Protein AF-A0A395JKR0-F1 (afdb_monomer_lite)

pLDDT: mean 71.69, std 20.06, range [35.97, 96.5]

Structure (mmCIF, N/CA/C/O backbone):
data_AF-A0A395JKR0-F1
#
_entry.id   AF-A0A395JKR0-F1
#
loop_
_atom_site.group_PDB
_atom_site.id
_atom_site.type_symbol
_atom_site.label_atom_id
_atom_site.label_alt_id
_atom_site.label_comp_id
_atom_site.label_asym_id
_atom_site.label_entity_id
_atom_site.label_seq_id
_atom_site.pdbx_PDB_ins_code
_atom_site.Cartn_x
_atom_site.Cartn_y
_atom_site.Cartn_z
_atom_site.occupancy
_atom_site.B_iso_or_equiv
_atom_site.auth_seq_id
_atom_site.auth_comp_id
_atom_site.auth_asym_id
_atom_site.auth_atom_id
_atom_site.pdbx_PDB_model_num
ATOM 1 N N . MET A 1 1 ? 51.154 -43.570 55.831 1.00 35.97 1 MET A N 1
ATOM 2 C CA . MET A 1 1 ? 51.155 -42.207 56.408 1.00 35.97 1 MET A CA 1
ATOM 3 C C . MET A 1 1 ? 52.344 -41.439 55.846 1.00 35.97 1 MET A C 1
ATOM 5 O O . MET A 1 1 ? 53.434 -41.955 56.001 1.00 35.97 1 MET A O 1
ATOM 9 N N . MET A 1 2 ? 52.085 -40.284 55.199 1.00 36.25 2 MET A N 1
ATOM 10 C CA . MET A 1 2 ? 52.967 -39.121 54.902 1.00 36.25 2 MET A CA 1
ATOM 11 C C . MET A 1 2 ? 54.418 -39.393 54.439 1.00 36.25 2 MET A C 1
ATOM 13 O O . MET A 1 2 ? 55.160 -40.096 55.096 1.00 36.25 2 MET A O 1
ATOM 17 N N . LYS A 1 3 ? 55.002 -38.785 53.404 1.00 36.44 3 LYS A N 1
ATOM 18 C CA . LYS A 1 3 ? 54.893 -37.457 52.770 1.00 36.44 3 LYS A CA 1
ATOM 19 C C . LYS A 1 3 ? 55.957 -37.482 51.647 1.00 36.44 3 LYS A C 1
ATOM 21 O O . LYS A 1 3 ? 57.011 -38.072 51.872 1.00 36.44 3 LYS A O 1
ATOM 26 N N . LYS A 1 4 ? 55.772 -36.741 50.551 1.00 41.59 4 LYS A N 1
ATOM 27 C CA . LYS A 1 4 ? 56.662 -35.637 50.113 1.00 41.59 4 LYS A CA 1
ATOM 28 C C . LYS A 1 4 ? 56.426 -35.275 48.645 1.00 41.59 4 LYS A C 1
ATOM 30 O O . LYS A 1 4 ? 56.260 -36.118 47.776 1.00 41.59 4 LYS A O 1
ATOM 35 N N . THR A 1 5 ? 56.406 -33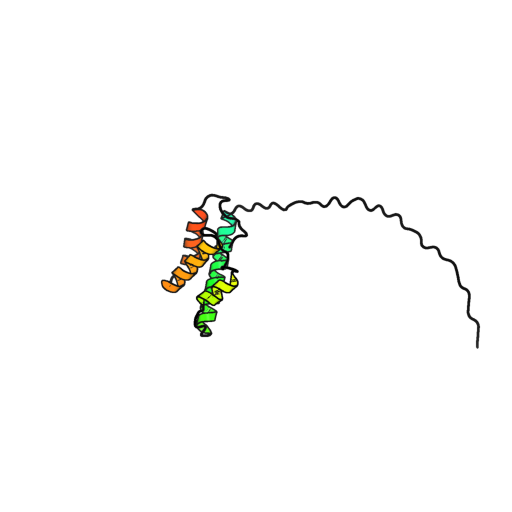.968 48.453 1.00 45.81 5 THR A N 1
ATOM 36 C CA . THR A 1 5 ? 56.115 -33.195 47.253 1.00 45.81 5 THR A CA 1
ATOM 37 C C . THR A 1 5 ? 57.400 -32.888 46.466 1.00 45.81 5 THR A C 1
ATOM 39 O O . THR A 1 5 ? 58.477 -32.872 47.057 1.00 45.81 5 THR A O 1
ATOM 42 N N . TYR A 1 6 ? 57.202 -32.492 45.199 1.00 41.25 6 TYR A N 1
ATOM 43 C CA . TYR A 1 6 ? 58.048 -31.677 44.302 1.00 41.25 6 TYR A CA 1
ATOM 44 C C . TYR A 1 6 ? 59.008 -32.386 43.346 1.00 41.25 6 TYR A C 1
ATOM 46 O O . TYR A 1 6 ? 59.963 -33.009 43.780 1.00 41.25 6 TYR A O 1
ATOM 54 N N . LEU A 1 7 ? 58.801 -32.139 42.043 1.00 43.00 7 LEU A N 1
ATOM 55 C CA . LEU A 1 7 ? 59.740 -31.516 41.082 1.00 43.00 7 LEU A CA 1
ATOM 56 C C . LEU A 1 7 ? 59.048 -31.529 39.698 1.00 43.00 7 LEU A C 1
ATOM 58 O O . LEU A 1 7 ? 58.736 -32.589 39.179 1.00 43.00 7 LEU A O 1
ATOM 62 N N . LYS A 1 8 ? 58.462 -30.418 39.230 1.00 41.62 8 LYS A N 1
ATOM 63 C CA . LYS A 1 8 ? 59.054 -29.349 38.393 1.00 41.62 8 LYS A CA 1
ATOM 64 C C . LYS A 1 8 ? 59.804 -29.843 37.142 1.00 41.62 8 LYS A C 1
ATOM 66 O O . LYS A 1 8 ? 60.825 -30.504 37.261 1.00 41.62 8 LYS A O 1
ATOM 71 N N . ASN A 1 9 ? 59.350 -29.304 36.004 1.00 38.94 9 ASN A N 1
ATOM 72 C CA . ASN A 1 9 ? 60.023 -29.140 34.710 1.00 38.94 9 ASN A CA 1
ATOM 73 C C . ASN A 1 9 ? 60.088 -30.364 33.785 1.00 38.94 9 ASN A C 1
ATOM 75 O O . ASN A 1 9 ? 60.957 -31.209 33.936 1.00 38.94 9 ASN A O 1
ATOM 79 N N . LEU A 1 10 ? 59.300 -30.338 32.706 1.00 41.09 10 LEU A N 1
ATOM 80 C CA . LEU A 1 10 ? 59.887 -30.136 31.379 1.00 41.09 10 LEU A CA 1
ATOM 81 C C . LEU A 1 10 ? 58.809 -29.700 30.381 1.00 41.09 10 LEU A C 1
ATOM 83 O O . LEU A 1 10 ? 57.810 -30.380 30.168 1.00 41.09 10 LEU A O 1
ATOM 87 N N . ALA A 1 11 ? 59.026 -28.523 29.807 1.00 43.19 11 ALA A N 1
ATOM 88 C CA . ALA A 1 11 ? 58.257 -27.975 28.711 1.00 43.19 11 ALA A CA 1
ATOM 89 C C . ALA A 1 11 ? 58.565 -28.741 27.420 1.00 43.19 11 ALA A C 1
ATOM 91 O O . ALA A 1 11 ? 59.728 -28.851 27.051 1.00 43.19 11 ALA A O 1
ATOM 92 N N . PHE A 1 12 ? 57.529 -29.186 26.715 1.00 40.03 12 PHE A N 1
ATOM 93 C CA . PHE A 1 12 ? 57.560 -29.420 25.272 1.00 40.03 12 PHE A CA 1
ATOM 94 C C . PHE A 1 12 ? 56.173 -29.078 24.725 1.00 40.03 12 PHE A C 1
ATOM 96 O O . PHE A 1 12 ? 55.285 -29.921 24.643 1.00 40.03 12 PHE A O 1
ATOM 103 N N . VAL A 1 13 ? 55.969 -27.798 24.408 1.00 43.84 13 VAL A N 1
ATOM 104 C CA . VAL A 1 13 ? 54.867 -27.373 23.542 1.00 43.84 13 VAL A CA 1
ATOM 105 C C . VAL A 1 13 ? 55.321 -27.677 22.120 1.00 43.84 13 VAL A C 1
ATOM 107 O O . VAL A 1 13 ? 56.210 -27.015 21.587 1.00 43.84 13 VAL A O 1
ATOM 110 N N . THR A 1 14 ? 54.761 -28.725 21.530 1.00 50.47 14 THR A N 1
ATOM 111 C CA . THR A 1 14 ? 54.902 -29.020 20.108 1.00 50.47 14 THR A CA 1
ATOM 112 C C . THR A 1 14 ? 54.175 -27.938 19.313 1.00 50.47 14 THR A C 1
ATOM 114 O O . THR A 1 14 ? 52.950 -27.836 19.324 1.00 50.47 14 THR A O 1
ATOM 117 N N . LEU A 1 15 ? 54.958 -27.092 18.645 1.00 41.47 15 LEU A N 1
ATOM 118 C CA . LEU A 1 15 ? 54.492 -26.079 17.708 1.00 41.47 15 LEU A CA 1
ATOM 119 C C . LEU A 1 15 ? 53.914 -26.798 16.475 1.00 41.47 15 LEU A C 1
ATOM 121 O O . LEU A 1 15 ? 54.654 -27.230 15.592 1.00 41.47 15 LEU A O 1
ATOM 125 N N . ALA A 1 16 ? 52.594 -26.988 16.441 1.00 45.41 16 ALA A N 1
ATOM 126 C CA . ALA A 1 16 ? 51.902 -27.506 15.268 1.00 45.41 16 ALA A CA 1
ATOM 127 C C . ALA A 1 16 ? 51.891 -26.425 14.180 1.00 45.41 16 ALA A C 1
ATOM 129 O O . ALA A 1 16 ? 51.129 -25.461 14.224 1.00 45.41 16 ALA A O 1
ATOM 130 N N . MET A 1 17 ? 52.781 -26.597 13.209 1.00 49.47 17 MET A N 1
ATOM 131 C CA . MET A 1 17 ? 52.846 -25.839 11.970 1.00 49.47 17 MET A CA 1
ATOM 132 C C . MET A 1 17 ? 51.679 -26.292 11.079 1.00 49.47 17 MET A C 1
ATOM 134 O O . MET A 1 17 ? 51.813 -27.215 10.281 1.00 49.47 17 MET A O 1
ATOM 138 N N . ALA A 1 18 ? 50.503 -25.694 11.271 1.00 45.72 18 ALA A N 1
ATOM 139 C CA . ALA A 1 18 ? 49.374 -25.846 10.362 1.00 45.72 18 ALA A CA 1
ATOM 140 C C . ALA A 1 18 ? 49.353 -24.639 9.424 1.00 45.72 18 ALA A C 1
ATOM 142 O O . ALA A 1 18 ? 49.149 -23.503 9.850 1.00 45.72 18 ALA A O 1
ATOM 143 N N . CYS A 1 19 ? 49.620 -24.905 8.148 1.00 40.03 19 CYS A N 1
ATOM 144 C CA . CYS A 1 19 ? 49.516 -23.965 7.046 1.00 40.03 19 CYS A CA 1
ATOM 145 C C . CYS A 1 19 ? 48.169 -23.229 7.080 1.00 40.03 19 CYS A C 1
ATOM 147 O O . CYS A 1 19 ? 47.150 -23.766 6.649 1.00 40.03 19 CYS A O 1
ATOM 149 N N . LEU A 1 20 ? 48.168 -21.981 7.545 1.00 43.72 20 LEU A N 1
ATOM 150 C CA . LEU A 1 20 ? 47.125 -21.025 7.203 1.00 43.72 20 LEU A CA 1
ATOM 151 C C . LEU A 1 20 ? 47.378 -20.614 5.754 1.00 43.72 20 LEU A C 1
ATOM 153 O O . LEU A 1 20 ? 48.109 -19.666 5.471 1.00 43.72 20 LEU A O 1
ATOM 157 N N . ALA A 1 21 ? 46.814 -21.389 4.827 1.00 49.75 21 ALA A N 1
ATOM 158 C CA . ALA A 1 21 ? 46.558 -20.894 3.486 1.00 49.75 21 ALA A CA 1
ATOM 159 C C . ALA A 1 21 ? 45.805 -19.560 3.620 1.00 49.75 21 ALA A C 1
ATOM 161 O O . ALA A 1 21 ? 44.937 -19.454 4.497 1.00 49.75 21 ALA A O 1
ATOM 162 N N . PRO A 1 22 ? 46.115 -18.537 2.806 1.00 45.97 22 PRO A N 1
ATOM 163 C CA . PRO A 1 22 ? 45.296 -17.343 2.801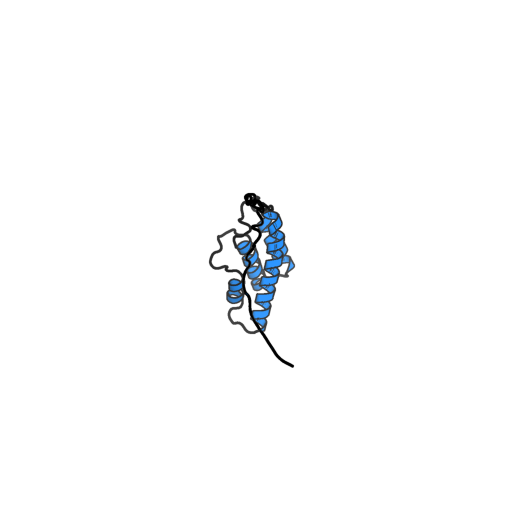 1.00 45.97 22 PRO A CA 1
ATOM 164 C C . PRO A 1 22 ? 43.870 -17.794 2.487 1.00 45.97 22 PRO A C 1
ATOM 166 O O . PRO A 1 22 ? 43.623 -18.401 1.441 1.00 45.97 22 PRO A O 1
ATOM 169 N N . LEU A 1 23 ? 42.943 -17.531 3.417 1.00 43.84 23 LEU A N 1
ATOM 170 C CA . LEU A 1 23 ? 41.543 -17.392 3.062 1.00 43.84 23 LEU A CA 1
ATOM 171 C C . LEU A 1 23 ? 41.540 -16.314 1.982 1.00 43.84 23 LEU A C 1
ATOM 173 O O . LEU A 1 23 ? 41.560 -15.121 2.276 1.00 43.84 23 LEU A O 1
ATOM 177 N N . ASN A 1 24 ? 41.560 -16.745 0.724 1.00 44.19 24 ASN A N 1
ATOM 178 C CA . ASN A 1 24 ? 40.957 -15.980 -0.336 1.00 44.19 24 ASN A CA 1
ATOM 179 C C . ASN A 1 24 ? 39.529 -15.794 0.146 1.00 44.19 24 ASN A C 1
ATOM 181 O O . ASN A 1 24 ? 38.721 -16.723 0.096 1.00 44.19 24 ASN A O 1
ATOM 185 N N . ALA A 1 25 ? 39.280 -14.626 0.735 1.00 42.78 25 ALA A N 1
ATOM 186 C CA . ALA A 1 25 ? 37.955 -14.100 0.903 1.00 42.78 25 ALA A CA 1
ATOM 187 C C . ALA A 1 25 ? 37.329 -14.235 -0.477 1.00 42.78 25 ALA A C 1
ATOM 189 O O . ALA A 1 25 ? 37.677 -13.517 -1.414 1.00 42.78 25 ALA A O 1
ATOM 190 N N . VAL A 1 26 ? 36.474 -15.241 -0.615 1.00 44.25 26 VAL A N 1
ATOM 191 C CA . VAL A 1 26 ? 35.482 -15.282 -1.665 1.00 44.25 26 VAL A CA 1
ATOM 192 C C . VAL A 1 26 ? 34.595 -14.090 -1.340 1.00 44.25 26 VAL A C 1
ATOM 194 O O . VAL A 1 26 ? 33.566 -14.216 -0.688 1.00 44.25 26 VAL A O 1
ATOM 197 N N . SER A 1 27 ? 35.029 -12.902 -1.765 1.00 42.00 27 SER A N 1
ATOM 198 C CA . SER A 1 27 ? 34.159 -11.775 -2.051 1.00 42.00 27 SER A CA 1
ATOM 199 C C . SER A 1 27 ? 33.379 -12.148 -3.310 1.00 42.00 27 SER A C 1
ATOM 201 O O . SER A 1 27 ? 33.488 -11.527 -4.364 1.00 42.00 27 SER A O 1
ATOM 203 N N . GLY A 1 28 ? 32.632 -13.246 -3.216 1.00 39.16 28 GLY A N 1
ATOM 204 C CA . GLY A 1 28 ? 31.441 -13.405 -4.005 1.00 39.16 28 GLY A CA 1
ATOM 205 C C . GLY A 1 28 ? 30.493 -12.393 -3.407 1.00 39.16 28 GLY A C 1
ATOM 206 O O . GLY A 1 28 ? 29.785 -12.700 -2.453 1.00 39.16 28 GLY A O 1
ATOM 207 N N . GLU A 1 29 ? 30.531 -11.165 -3.923 1.00 43.53 29 GLU A N 1
ATOM 208 C CA . GLU A 1 29 ? 29.310 -10.383 -3.987 1.00 43.53 29 GLU A CA 1
ATOM 209 C C . GLU A 1 29 ? 28.261 -11.355 -4.518 1.00 43.53 29 GLU A C 1
ATOM 211 O O . GLU A 1 29 ? 28.333 -11.797 -5.669 1.00 43.53 29 GLU A O 1
ATOM 216 N N . LEU A 1 30 ? 27.344 -11.772 -3.651 1.00 40.16 30 LEU A N 1
ATOM 217 C CA . LEU A 1 30 ? 26.133 -12.437 -4.073 1.00 40.16 30 LEU A CA 1
ATOM 218 C C . LEU A 1 30 ? 25.341 -11.362 -4.823 1.00 40.16 30 LEU A C 1
ATOM 220 O O . LEU A 1 30 ? 24.410 -10.768 -4.294 1.00 40.16 30 LEU A O 1
ATOM 224 N N . LYS A 1 31 ? 25.750 -11.064 -6.061 1.00 48.22 31 LYS A N 1
ATOM 225 C CA . LYS A 1 31 ? 24.926 -10.392 -7.059 1.00 48.22 31 LYS A CA 1
ATOM 226 C C . LYS A 1 31 ? 23.852 -11.385 -7.478 1.00 48.22 31 LYS A C 1
ATOM 228 O O . LYS A 1 31 ? 23.775 -11.802 -8.629 1.00 48.22 31 LYS A O 1
ATOM 233 N N . THR A 1 32 ? 22.992 -11.761 -6.542 1.00 45.72 32 THR A N 1
ATOM 234 C CA . THR A 1 32 ? 21.600 -12.003 -6.877 1.00 45.72 32 THR A CA 1
ATOM 235 C C . THR A 1 32 ? 21.042 -10.641 -7.262 1.00 45.72 32 THR A C 1
ATOM 237 O O . THR A 1 32 ? 20.425 -9.957 -6.459 1.00 45.72 32 THR A O 1
ATOM 240 N N . MET A 1 33 ? 21.317 -10.214 -8.499 1.00 48.91 33 MET A N 1
ATOM 241 C CA . MET A 1 33 ? 20.381 -9.354 -9.210 1.00 48.91 33 MET A CA 1
ATOM 242 C C . MET A 1 33 ? 19.150 -10.222 -9.461 1.00 48.91 33 MET A C 1
ATOM 244 O O . MET A 1 33 ? 19.005 -10.849 -10.509 1.00 48.91 33 MET A O 1
ATOM 248 N N . THR A 1 34 ? 18.329 -10.355 -8.424 1.00 52.44 34 THR A N 1
ATOM 249 C CA . THR A 1 34 ? 16.930 -10.726 -8.541 1.00 52.44 34 THR A CA 1
ATOM 250 C C . THR A 1 34 ? 16.273 -9.601 -9.328 1.00 52.44 34 THR A C 1
ATOM 252 O O . THR A 1 34 ? 16.382 -8.430 -8.977 1.00 52.44 34 THR A O 1
ATOM 255 N N . ASN A 1 35 ? 15.700 -9.957 -10.472 1.00 65.44 35 ASN A N 1
ATOM 256 C CA . ASN A 1 35 ? 14.885 -9.088 -11.310 1.00 65.44 35 ASN A CA 1
ATOM 257 C C . ASN A 1 35 ? 13.990 -8.197 -10.423 1.00 65.44 35 ASN A C 1
ATOM 259 O O . ASN A 1 35 ? 13.252 -8.719 -9.598 1.00 65.44 35 ASN A O 1
ATOM 263 N N . SER A 1 36 ? 14.018 -6.872 -10.573 1.00 65.94 36 SER A N 1
ATOM 264 C CA . SER A 1 36 ? 13.215 -5.970 -9.727 1.00 65.94 36 SER A CA 1
ATOM 265 C C . SER A 1 36 ? 11.713 -6.296 -9.762 1.00 65.94 36 SER A C 1
ATOM 267 O O . SER A 1 36 ? 10.997 -6.046 -8.798 1.00 65.94 36 SER A O 1
ATOM 269 N N . HIS A 1 37 ? 11.217 -6.915 -10.840 1.00 78.62 37 HIS A N 1
ATOM 270 C CA . HIS A 1 37 ? 9.840 -7.401 -10.932 1.00 78.62 37 HIS A CA 1
ATOM 271 C C . HIS A 1 37 ? 9.556 -8.647 -10.084 1.00 78.62 37 HIS A C 1
ATOM 273 O O . HIS A 1 37 ? 8.395 -8.864 -9.731 1.00 78.62 37 HIS A O 1
ATOM 279 N N . SER A 1 38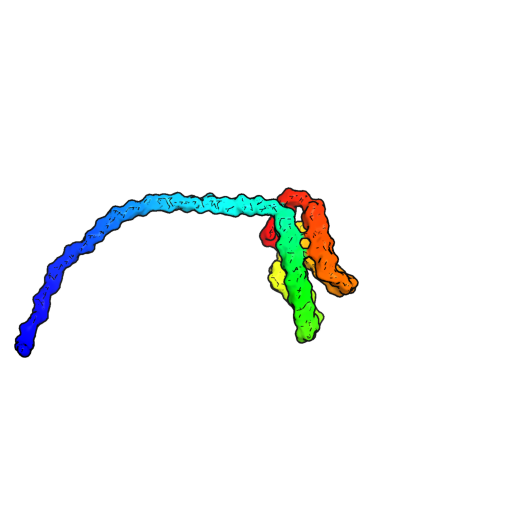 ? 10.564 -9.453 -9.718 1.00 77.12 38 SER A N 1
ATOM 280 C CA . SER A 1 38 ? 10.367 -10.556 -8.762 1.00 77.12 38 SER A CA 1
ATOM 281 C C . SER A 1 38 ? 10.007 -10.043 -7.371 1.00 77.12 38 SER A C 1
ATOM 283 O O . SER A 1 38 ? 9.270 -10.711 -6.650 1.00 77.12 38 SER A O 1
ATOM 285 N N . GLU A 1 39 ? 10.433 -8.824 -7.037 1.00 79.69 39 GLU A N 1
ATOM 286 C CA . GLU A 1 39 ? 10.121 -8.176 -5.763 1.00 79.69 39 GLU A CA 1
ATOM 287 C C . GLU A 1 39 ? 8.709 -7.573 -5.734 1.00 79.69 39 GLU A C 1
ATOM 289 O O . GLU A 1 39 ? 8.144 -7.402 -4.657 1.00 79.69 39 GLU A O 1
ATOM 294 N N . CYS A 1 40 ? 8.066 -7.323 -6.886 1.00 85.44 40 CYS A N 1
ATOM 295 C CA . CYS A 1 40 ? 6.705 -6.774 -6.907 1.00 85.44 40 CYS A CA 1
ATOM 296 C C . CYS A 1 40 ? 5.721 -7.640 -6.101 1.00 85.44 40 CYS A C 1
ATOM 298 O O . CYS A 1 40 ? 4.798 -7.103 -5.501 1.00 85.44 40 CYS A O 1
ATOM 300 N N . GLY A 1 41 ? 5.890 -8.968 -6.081 1.00 86.56 41 GLY A N 1
ATOM 301 C CA . GLY A 1 41 ? 5.056 -9.858 -5.265 1.00 86.56 41 GLY A CA 1
ATOM 302 C C . GLY A 1 41 ? 5.306 -9.695 -3.764 1.00 86.56 41 GLY A C 1
ATOM 303 O O . GLY A 1 41 ? 4.351 -9.529 -3.011 1.00 86.56 41 GLY A O 1
ATOM 304 N N . TYR A 1 42 ? 6.582 -9.667 -3.366 1.00 85.44 42 TYR A N 1
ATOM 305 C CA . TYR A 1 42 ? 7.015 -9.453 -1.982 1.00 85.44 42 TYR A CA 1
ATOM 306 C C . TYR A 1 42 ? 6.472 -8.134 -1.415 1.00 85.44 42 TYR A C 1
ATOM 308 O O . TYR A 1 42 ? 5.911 -8.096 -0.322 1.00 85.44 42 TYR A O 1
ATOM 316 N N . TRP A 1 43 ? 6.547 -7.063 -2.203 1.00 84.88 43 TRP A N 1
ATOM 317 C CA . TRP A 1 43 ? 6.007 -5.760 -1.829 1.00 84.88 43 TRP A CA 1
ATOM 318 C C . TRP A 1 43 ? 4.481 -5.743 -1.695 1.00 84.88 43 TRP A C 1
ATOM 320 O O . TRP A 1 43 ? 3.944 -5.045 -0.836 1.00 84.88 43 TRP A O 1
ATOM 330 N N . GLY A 1 44 ? 3.781 -6.556 -2.490 1.00 89.19 44 GLY A N 1
ATOM 331 C CA . GLY A 1 44 ? 2.343 -6.763 -2.342 1.00 89.19 44 GLY A CA 1
ATOM 332 C C . GLY A 1 44 ? 1.975 -7.442 -1.029 1.00 89.19 44 GLY A C 1
ATOM 333 O O . GLY A 1 44 ? 1.037 -7.003 -0.368 1.00 89.19 44 GLY A O 1
ATOM 334 N N . ASP A 1 45 ? 2.734 -8.455 -0.616 1.00 89.00 45 ASP A N 1
ATOM 335 C CA . ASP A 1 45 ? 2.531 -9.115 0.677 1.00 89.00 45 ASP A CA 1
ATOM 336 C C . ASP A 1 45 ? 2.831 -8.154 1.835 1.00 89.00 45 ASP A C 1
ATOM 338 O O . ASP A 1 45 ? 2.063 -8.065 2.796 1.00 89.00 45 ASP A O 1
ATOM 342 N N . PHE A 1 46 ? 3.899 -7.361 1.713 1.00 86.75 46 PHE A N 1
ATOM 343 C CA . PHE A 1 46 ? 4.238 -6.344 2.704 1.00 86.75 46 PHE A CA 1
ATOM 344 C C . PHE A 1 46 ? 3.140 -5.281 2.845 1.00 86.75 46 PHE A C 1
ATOM 346 O O . PHE A 1 46 ? 2.823 -4.859 3.955 1.00 86.75 46 PHE A O 1
ATOM 353 N N . ALA A 1 47 ? 2.483 -4.904 1.746 1.00 88.88 47 ALA A N 1
ATOM 354 C CA . ALA A 1 47 ? 1.347 -3.986 1.768 1.00 88.88 47 ALA A CA 1
ATOM 355 C C . ALA A 1 47 ? 0.144 -4.510 2.555 1.00 88.88 47 ALA A C 1
ATOM 357 O O . ALA A 1 47 ? -0.562 -3.736 3.198 1.00 88.88 47 ALA A O 1
ATOM 358 N N . LEU A 1 48 ? -0.080 -5.823 2.545 1.00 91.38 48 LEU A N 1
ATOM 359 C CA . LEU A 1 48 ? -1.134 -6.430 3.351 1.00 91.38 48 LEU A CA 1
ATOM 360 C C . LEU A 1 48 ? -0.791 -6.399 4.843 1.00 91.38 48 LEU A C 1
ATOM 362 O O . LEU A 1 48 ? -1.674 -6.134 5.651 1.00 91.38 48 LEU A O 1
ATOM 366 N N . ILE A 1 49 ? 0.485 -6.578 5.197 1.00 90.56 49 ILE A N 1
ATOM 367 C CA . ILE A 1 49 ? 0.962 -6.413 6.579 1.00 90.56 49 ILE A CA 1
ATOM 368 C C . ILE A 1 49 ? 0.781 -4.960 7.041 1.00 90.56 49 ILE A C 1
ATOM 370 O O . ILE A 1 49 ? 0.371 -4.723 8.174 1.00 90.56 49 ILE A O 1
ATOM 374 N N . MET A 1 50 ? 1.041 -3.981 6.167 1.00 89.44 50 MET A N 1
ATOM 375 C CA . MET A 1 50 ? 0.786 -2.566 6.468 1.00 89.44 50 MET A CA 1
ATOM 376 C C . MET A 1 50 ? -0.694 -2.299 6.743 1.00 89.44 50 MET A C 1
ATOM 378 O O . MET A 1 50 ? -1.023 -1.583 7.685 1.00 89.44 50 MET A O 1
ATOM 382 N N . LEU A 1 51 ? -1.586 -2.881 5.938 1.00 91.62 51 LEU A N 1
ATOM 383 C CA . LEU A 1 51 ? -3.019 -2.769 6.179 1.00 91.62 51 LEU A CA 1
ATOM 384 C C . LEU A 1 51 ? -3.409 -3.399 7.526 1.00 91.62 51 LEU A C 1
ATOM 386 O O . LEU A 1 51 ? -4.174 -2.789 8.264 1.00 91.62 51 LEU A O 1
ATOM 390 N N . ASP A 1 52 ? -2.854 -4.565 7.870 1.00 92.62 52 ASP A N 1
ATOM 391 C CA . ASP A 1 52 ? -3.127 -5.228 9.154 1.00 92.62 52 ASP A CA 1
ATOM 392 C C . ASP A 1 52 ? -2.676 -4.382 10.353 1.00 92.62 52 ASP A C 1
ATOM 394 O O . ASP A 1 52 ? -3.409 -4.252 11.333 1.00 92.62 52 ASP A O 1
ATOM 398 N N . ASP A 1 53 ? -1.486 -3.776 10.286 1.00 91.81 53 ASP A N 1
ATOM 399 C CA . ASP A 1 53 ? -0.998 -2.869 11.333 1.00 91.81 53 ASP A CA 1
ATOM 400 C C . ASP A 1 53 ? -1.880 -1.616 11.443 1.00 91.81 53 ASP A C 1
ATOM 402 O O . ASP A 1 53 ? -2.234 -1.214 12.554 1.00 91.81 53 ASP A O 1
ATOM 406 N N . TYR A 1 54 ? -2.303 -1.042 10.313 1.00 92.75 54 TYR A N 1
ATOM 407 C CA . TYR A 1 54 ? -3.242 0.080 10.301 1.00 92.75 54 TYR A CA 1
ATOM 408 C C . TYR A 1 54 ? -4.569 -0.284 10.980 1.00 92.75 54 TYR A C 1
ATOM 410 O O . TYR A 1 54 ? -5.037 0.445 11.858 1.00 92.75 54 TYR A O 1
ATOM 418 N N . GLU A 1 55 ? -5.174 -1.409 10.589 1.00 93.19 55 GLU A N 1
ATOM 419 C CA . GLU A 1 55 ? -6.448 -1.885 11.136 1.00 93.19 55 GLU A CA 1
ATOM 420 C C . GLU A 1 55 ? -6.321 -2.143 12.643 1.00 93.19 55 GLU A C 1
ATOM 422 O O . GLU A 1 55 ? -7.136 -1.647 13.421 1.00 93.19 55 GLU A O 1
ATOM 427 N N . ALA A 1 56 ? -5.242 -2.800 13.077 1.00 94.94 56 ALA A N 1
ATOM 428 C CA . ALA A 1 56 ? -4.973 -3.041 14.490 1.00 94.94 56 ALA A CA 1
ATOM 429 C C . ALA A 1 56 ? -4.822 -1.734 15.289 1.00 94.94 56 ALA A C 1
ATOM 431 O O . ALA A 1 56 ? -5.375 -1.603 16.383 1.00 94.94 56 ALA A O 1
ATOM 432 N N . ARG A 1 57 ? -4.103 -0.734 14.762 1.00 94.00 57 ARG A N 1
ATOM 433 C CA . ARG A 1 57 ? -3.971 0.588 15.404 1.00 94.00 57 ARG A CA 1
ATOM 434 C C . ARG A 1 57 ? -5.309 1.301 15.521 1.00 94.00 57 ARG A C 1
ATOM 436 O O . ARG A 1 57 ? -5.622 1.835 16.586 1.00 94.00 57 ARG A O 1
ATOM 443 N N . ALA A 1 58 ? -6.103 1.279 14.454 1.00 93.44 58 ALA A N 1
ATOM 444 C CA . ALA A 1 58 ? -7.434 1.868 14.448 1.00 93.44 58 ALA A CA 1
ATOM 445 C C . ALA A 1 58 ? -8.350 1.195 15.488 1.00 93.44 58 ALA A C 1
ATOM 447 O O . ALA A 1 58 ? -9.044 1.886 16.235 1.00 93.44 58 ALA A O 1
ATOM 448 N N . GLU A 1 59 ? -8.303 -0.136 15.604 1.00 95.81 59 GLU A N 1
ATOM 449 C CA . GLU A 1 59 ? -9.045 -0.898 16.619 1.00 95.81 59 GLU A CA 1
ATOM 450 C C . GLU A 1 59 ? -8.601 -0.578 18.054 1.00 95.81 59 GLU A C 1
ATOM 452 O O . GLU A 1 59 ? -9.429 -0.532 18.966 1.00 95.81 59 GLU A O 1
ATOM 457 N N . MET A 1 60 ? -7.311 -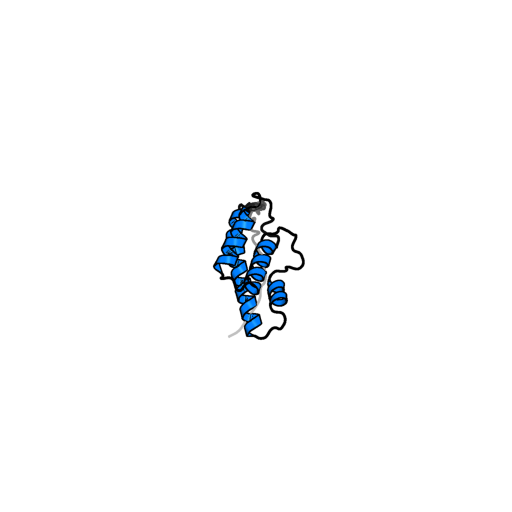0.303 18.264 1.00 96.50 60 MET A N 1
ATOM 458 C CA . MET A 1 60 ? -6.764 0.124 19.558 1.00 96.50 60 MET A CA 1
ATOM 459 C C . MET A 1 60 ? -7.072 1.590 19.906 1.00 96.50 60 MET A C 1
ATOM 461 O O . MET A 1 60 ? -6.766 2.027 21.018 1.00 96.50 60 MET A O 1
ATOM 465 N N . GLY A 1 61 ? -7.680 2.351 18.993 1.00 95.38 61 GLY A N 1
ATOM 466 C CA . GLY A 1 61 ? -8.007 3.760 19.197 1.00 95.38 61 GLY A CA 1
ATOM 467 C C . GLY A 1 61 ? -6.830 4.715 18.988 1.00 95.38 61 GLY A C 1
ATOM 468 O O . GLY A 1 61 ? -6.840 5.810 19.551 1.00 95.38 61 GLY A O 1
ATOM 469 N N . ASP A 1 62 ? -5.826 4.321 18.197 1.00 93.56 62 ASP A N 1
ATOM 470 C CA . ASP A 1 62 ? -4.816 5.255 17.694 1.00 93.56 62 ASP A CA 1
ATOM 471 C C . ASP A 1 62 ? -5.523 6.375 16.911 1.00 93.56 62 ASP A C 1
ATOM 473 O O . ASP A 1 62 ? -6.373 6.112 16.056 1.00 93.56 62 ASP A O 1
ATOM 477 N N . THR A 1 63 ? -5.214 7.634 17.223 1.00 92.88 63 THR A N 1
ATOM 478 C CA . THR A 1 63 ? -5.826 8.785 16.545 1.00 92.88 63 THR A CA 1
ATOM 479 C C . THR A 1 63 ? -5.155 9.102 15.213 1.00 92.88 63 THR A C 1
ATOM 481 O O . THR A 1 63 ? -5.714 9.871 14.434 1.00 92.88 63 THR A O 1
ATOM 484 N N . ASP A 1 64 ? -3.973 8.533 14.955 1.00 91.12 64 ASP A N 1
ATOM 485 C CA . ASP A 1 64 ? -3.270 8.635 13.676 1.00 91.12 64 ASP A CA 1
ATOM 486 C C . ASP A 1 64 ? -2.620 7.290 13.277 1.00 91.12 64 ASP A C 1
ATOM 488 O O . ASP A 1 64 ? -1.390 7.151 13.227 1.00 91.12 64 ASP A O 1
ATOM 492 N N . PRO A 1 65 ? -3.448 6.272 12.972 1.00 91.12 65 PRO A N 1
ATOM 493 C CA . PRO A 1 65 ? -2.968 4.941 12.621 1.00 91.12 65 PRO A CA 1
ATOM 494 C C . PRO A 1 65 ? -2.105 4.954 11.353 1.00 91.12 65 PRO A C 1
ATOM 496 O O . PRO A 1 65 ? -1.154 4.186 11.261 1.00 91.12 65 PRO A O 1
ATOM 499 N N . ALA A 1 66 ? -2.371 5.864 10.407 1.00 87.00 66 ALA A N 1
ATOM 500 C CA . ALA A 1 66 ? -1.597 5.987 9.174 1.00 87.00 66 ALA A CA 1
ATOM 501 C C . ALA A 1 66 ? -0.145 6.409 9.448 1.00 87.00 66 ALA A C 1
ATOM 503 O O . ALA A 1 66 ? 0.780 5.792 8.921 1.00 87.00 66 ALA A O 1
ATOM 504 N N . THR A 1 67 ? 0.081 7.406 10.311 1.00 86.25 67 THR A N 1
ATOM 505 C CA . THR A 1 67 ? 1.440 7.795 10.722 1.00 86.25 67 THR A CA 1
ATOM 506 C C . THR A 1 67 ? 2.136 6.679 11.505 1.00 86.25 67 THR A C 1
ATOM 508 O O . THR A 1 67 ? 3.333 6.449 11.318 1.00 86.25 67 THR A O 1
ATOM 511 N N . GLY A 1 68 ? 1.398 5.942 12.340 1.00 84.38 68 GLY A N 1
ATOM 512 C CA . GLY A 1 68 ? 1.919 4.770 13.046 1.00 84.38 68 GLY A CA 1
ATOM 513 C C . GLY A 1 68 ? 2.410 3.675 12.094 1.00 84.38 68 GLY A C 1
ATOM 514 O O . GLY A 1 68 ? 3.548 3.215 12.215 1.00 84.38 68 GLY A O 1
ATOM 515 N N . THR A 1 69 ? 1.589 3.319 11.106 1.00 85.12 69 THR A N 1
ATOM 516 C CA . THR A 1 69 ? 1.919 2.336 10.066 1.00 85.12 69 THR A CA 1
ATOM 517 C C . THR A 1 69 ? 3.053 2.812 9.172 1.00 85.12 69 THR A C 1
ATOM 519 O O . THR A 1 69 ? 3.962 2.043 8.873 1.00 85.12 69 THR A O 1
ATOM 522 N N . LYS A 1 70 ? 3.088 4.103 8.826 1.00 75.44 70 LYS A N 1
ATOM 523 C CA . LYS A 1 70 ? 4.216 4.721 8.117 1.00 75.44 70 LYS A CA 1
ATOM 524 C C . LYS A 1 70 ? 5.548 4.492 8.855 1.00 75.44 70 LYS A C 1
ATOM 526 O O . LYS A 1 70 ? 6.583 4.265 8.224 1.00 75.44 70 LYS A O 1
ATOM 531 N N . GLY A 1 71 ? 5.525 4.509 10.189 1.00 65.56 71 GLY A N 1
ATOM 532 C CA . GLY A 1 71 ? 6.686 4.266 11.046 1.00 65.56 71 GLY A CA 1
ATOM 533 C C . GLY A 1 71 ? 7.285 2.857 10.946 1.00 65.56 71 GLY A C 1
ATOM 534 O O . GLY A 1 71 ? 8.493 2.718 11.127 1.00 65.56 71 GLY A O 1
ATOM 535 N N . MET A 1 72 ? 6.500 1.827 10.592 1.00 67.88 72 MET A N 1
ATOM 536 C CA . MET A 1 72 ? 7.030 0.469 10.350 1.00 67.88 72 MET A CA 1
ATOM 537 C C . MET A 1 72 ? 8.040 0.418 9.202 1.00 67.88 72 MET A C 1
ATOM 539 O O . MET A 1 72 ? 8.856 -0.498 9.129 1.00 67.88 72 MET A O 1
ATOM 543 N N . LEU A 1 73 ? 7.957 1.376 8.288 1.00 59.56 73 LEU A N 1
ATOM 544 C CA . LEU A 1 73 ? 8.545 1.260 6.962 1.00 59.56 73 LEU A CA 1
ATOM 545 C C . LEU A 1 73 ? 9.857 2.029 6.828 1.00 59.56 73 LEU A C 1
ATOM 547 O O . LEU A 1 73 ? 10.458 2.014 5.763 1.00 59.56 73 LEU A O 1
ATOM 551 N N . GLY A 1 74 ? 10.263 2.793 7.851 1.00 57.88 74 GLY A N 1
ATOM 552 C CA . GLY A 1 74 ? 11.301 3.810 7.657 1.00 57.88 74 GLY A CA 1
ATOM 553 C C . GLY A 1 74 ? 10.947 4.779 6.516 1.00 57.88 74 GLY A C 1
ATOM 554 O O . GLY A 1 74 ? 11.840 5.334 5.885 1.00 57.88 74 GLY A O 1
ATOM 555 N N . TYR A 1 75 ? 9.644 4.971 6.252 1.00 56.94 75 TYR A N 1
ATOM 556 C CA . TYR A 1 75 ? 9.083 5.641 5.070 1.00 56.94 75 TYR A CA 1
ATOM 557 C C . TYR A 1 75 ? 9.580 7.078 4.856 1.00 56.94 75 TYR A C 1
ATOM 559 O O . TYR A 1 75 ? 9.421 7.655 3.781 1.00 56.94 75 TYR A O 1
ATOM 567 N N . ASP A 1 76 ? 10.144 7.694 5.891 1.00 49.59 76 ASP A N 1
ATOM 568 C CA . ASP A 1 76 ? 10.526 9.106 5.897 1.00 49.59 76 ASP A CA 1
ATOM 569 C C . ASP A 1 76 ? 11.704 9.453 4.964 1.00 49.59 76 ASP A C 1
ATOM 571 O O . ASP A 1 76 ? 12.098 10.614 4.898 1.00 49.59 76 ASP A O 1
ATOM 575 N N . GLY A 1 77 ? 12.241 8.481 4.214 1.00 49.72 77 GLY A N 1
ATOM 576 C CA . GLY A 1 77 ? 13.317 8.676 3.234 1.00 49.72 77 GLY A CA 1
ATOM 577 C C . GLY A 1 77 ? 13.033 8.170 1.817 1.00 49.72 77 GLY A C 1
ATOM 578 O O . GLY A 1 77 ? 13.972 8.057 1.037 1.00 49.72 77 GLY A O 1
ATOM 579 N N . THR A 1 78 ? 11.784 7.839 1.490 1.00 55.56 78 THR A N 1
ATOM 580 C CA . THR A 1 78 ? 11.448 7.097 0.261 1.00 55.56 78 THR A CA 1
ATOM 581 C C . THR A 1 78 ? 11.316 8.004 -0.959 1.00 55.56 78 THR A C 1
ATOM 583 O O . THR A 1 78 ? 10.602 9.012 -0.931 1.00 55.56 78 THR A O 1
ATOM 586 N N . GLU A 1 79 ? 12.041 7.677 -2.031 1.00 63.72 79 GLU A N 1
ATOM 587 C CA . GLU A 1 79 ? 12.000 8.439 -3.282 1.00 63.72 79 GLU A CA 1
ATOM 588 C C . GLU A 1 79 ? 10.685 8.186 -4.035 1.00 63.72 79 GLU A C 1
ATOM 590 O O . GLU A 1 79 ? 10.094 7.106 -3.988 1.00 63.72 79 GLU A O 1
ATOM 595 N N . GLU A 1 80 ? 10.199 9.198 -4.755 1.00 62.00 80 GLU A N 1
ATOM 596 C CA . GLU A 1 80 ? 9.029 9.039 -5.614 1.00 62.00 80 GLU A CA 1
ATOM 597 C C . GLU A 1 80 ? 9.310 7.977 -6.688 1.00 62.00 80 GLU A C 1
ATOM 599 O O . GLU A 1 80 ? 10.258 8.094 -7.464 1.00 62.00 80 GLU A O 1
ATOM 604 N N . GLY A 1 81 ? 8.481 6.932 -6.727 1.00 62.34 81 GLY A N 1
ATOM 605 C CA . GLY A 1 81 ? 8.668 5.807 -7.639 1.00 62.34 81 GLY A CA 1
ATOM 606 C C . GLY A 1 81 ? 9.498 4.652 -7.077 1.00 62.34 81 GLY A C 1
ATOM 607 O O . GLY A 1 81 ? 9.914 3.811 -7.858 1.00 62.34 81 GLY A O 1
ATOM 608 N N . SER A 1 82 ? 9.727 4.550 -5.768 1.00 78.56 82 SER A N 1
ATOM 609 C CA . SER A 1 82 ? 10.164 3.294 -5.143 1.00 78.56 82 SER A CA 1
ATOM 610 C C . SER A 1 82 ? 9.023 2.261 -5.074 1.00 78.56 82 SER A C 1
ATOM 612 O O . SER A 1 82 ? 7.833 2.600 -5.108 1.00 78.56 82 SER A O 1
ATOM 614 N N . MET A 1 83 ? 9.364 0.973 -4.943 1.00 79.06 83 MET A N 1
ATOM 615 C CA . MET A 1 83 ? 8.348 -0.079 -4.788 1.00 79.06 83 MET A CA 1
ATOM 616 C C . MET A 1 83 ? 7.572 0.065 -3.474 1.00 79.06 83 MET A C 1
ATOM 618 O O . MET A 1 83 ? 6.349 -0.094 -3.468 1.00 79.06 83 MET A O 1
ATOM 622 N N . GLY A 1 84 ? 8.257 0.426 -2.386 1.00 80.06 84 GLY A N 1
ATOM 623 C CA . GLY A 1 84 ? 7.628 0.676 -1.092 1.00 80.06 84 GLY A CA 1
ATOM 624 C C . GLY A 1 84 ? 6.589 1.795 -1.152 1.00 80.06 84 GLY A C 1
ATOM 625 O O . GLY A 1 84 ? 5.461 1.616 -0.681 1.00 80.06 84 GLY A O 1
ATOM 626 N N . ARG A 1 85 ? 6.911 2.902 -1.833 1.00 82.06 85 ARG A N 1
ATOM 627 C CA . ARG A 1 85 ? 5.978 4.010 -2.059 1.00 82.06 85 ARG A CA 1
ATOM 628 C C . ARG A 1 85 ? 4.751 3.599 -2.868 1.00 82.06 85 ARG A C 1
ATOM 630 O O . ARG A 1 85 ? 3.631 3.880 -2.441 1.00 82.06 85 ARG A O 1
ATOM 637 N N . ILE A 1 86 ? 4.949 2.908 -3.996 1.00 85.00 86 ILE A N 1
ATOM 638 C CA . ILE A 1 86 ? 3.853 2.448 -4.870 1.00 85.00 86 ILE A CA 1
ATOM 639 C C . ILE A 1 86 ? 2.796 1.697 -4.058 1.00 85.00 86 ILE A C 1
ATOM 641 O O . ILE A 1 86 ? 1.597 1.961 -4.192 1.00 85.00 86 ILE A O 1
ATOM 645 N N . TYR A 1 87 ? 3.240 0.765 -3.215 1.00 88.50 87 TYR A N 1
ATOM 646 C CA . TYR A 1 87 ? 2.354 -0.082 -2.428 1.00 88.50 87 TYR A CA 1
ATOM 647 C C . TYR A 1 87 ? 1.756 0.623 -1.215 1.00 88.50 87 TYR A C 1
ATOM 649 O O . TYR A 1 87 ? 0.578 0.413 -0.926 1.00 88.50 87 TYR A O 1
ATOM 657 N N . TYR A 1 88 ? 2.506 1.495 -0.542 1.00 86.19 88 TYR A N 1
ATOM 658 C CA . TYR A 1 88 ? 1.959 2.304 0.544 1.00 86.19 88 TYR A CA 1
ATOM 659 C C . TYR A 1 88 ? 0.832 3.229 0.059 1.00 86.19 88 TYR A C 1
ATOM 661 O O . TYR A 1 88 ? -0.229 3.293 0.680 1.00 86.19 88 TYR A O 1
ATOM 669 N N . ASP A 1 89 ? 0.993 3.858 -1.109 1.00 87.12 89 ASP A N 1
ATOM 670 C CA . ASP A 1 89 ? -0.064 4.674 -1.716 1.00 87.12 89 ASP A CA 1
ATOM 671 C C . ASP A 1 89 ? -1.328 3.836 -2.015 1.00 87.12 89 ASP A C 1
ATOM 673 O O . ASP A 1 89 ? -2.456 4.332 -1.903 1.00 87.12 89 ASP A O 1
ATOM 677 N N . GLN A 1 90 ? -1.173 2.542 -2.340 1.00 89.75 90 GLN A N 1
ATOM 678 C CA . GLN A 1 90 ? -2.318 1.638 -2.506 1.00 89.75 90 GLN A CA 1
ATOM 679 C C . GLN A 1 90 ? -3.003 1.305 -1.180 1.00 89.75 90 GLN A C 1
ATOM 681 O O . GLN A 1 90 ? -4.229 1.200 -1.157 1.00 89.75 90 GLN A O 1
ATOM 686 N N . VAL A 1 91 ? -2.245 1.157 -0.091 1.00 89.56 91 VAL A N 1
ATOM 687 C CA . VAL A 1 91 ? -2.798 0.955 1.257 1.00 89.56 91 VAL A CA 1
ATOM 688 C C . VAL A 1 91 ? -3.643 2.162 1.658 1.00 89.56 91 VAL A C 1
ATOM 690 O O . VAL A 1 91 ? -4.810 1.991 2.006 1.00 89.56 91 VAL A O 1
ATOM 693 N N . LEU A 1 92 ? -3.117 3.383 1.507 1.00 88.56 92 LEU A N 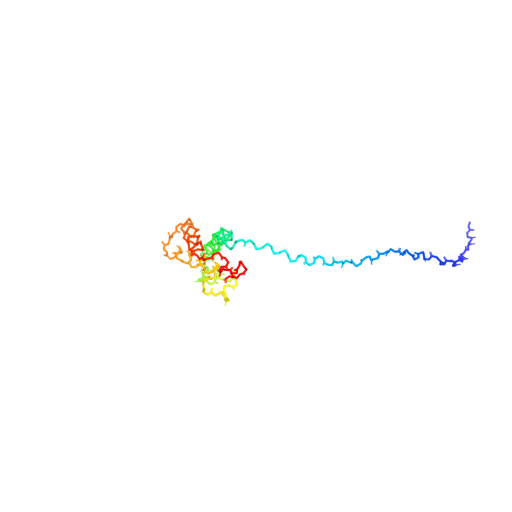1
ATOM 694 C CA . LEU A 1 92 ? -3.872 4.611 1.787 1.00 88.56 92 LEU A CA 1
ATOM 695 C C . LEU A 1 92 ? -5.144 4.709 0.939 1.00 88.56 92 LEU A C 1
ATOM 697 O O . LEU A 1 92 ? -6.233 4.930 1.467 1.00 88.56 92 LEU A O 1
ATOM 701 N N . SER A 1 93 ? -5.029 4.449 -0.364 1.00 88.50 93 SER A N 1
ATOM 702 C CA . SER A 1 93 ? -6.180 4.448 -1.272 1.00 88.50 93 SER A CA 1
ATOM 703 C C . SER A 1 93 ? -7.238 3.413 -0.874 1.00 88.50 93 SER A C 1
ATOM 705 O O . SER A 1 93 ? -8.438 3.640 -1.048 1.00 88.50 93 SER A O 1
ATOM 707 N N . ALA A 1 94 ? -6.817 2.254 -0.364 1.00 87.56 94 ALA A N 1
ATOM 708 C CA . ALA A 1 94 ? -7.730 1.212 0.084 1.00 87.56 94 ALA A CA 1
ATOM 709 C C . ALA A 1 94 ? -8.435 1.574 1.391 1.00 87.56 94 ALA A C 1
ATOM 711 O O . ALA A 1 94 ? -9.634 1.321 1.502 1.00 87.56 94 ALA A O 1
ATOM 712 N N . ILE A 1 95 ? -7.735 2.218 2.325 1.00 87.31 95 ILE A N 1
ATOM 713 C CA . ILE A 1 95 ? -8.307 2.753 3.565 1.00 87.31 95 ILE A CA 1
ATOM 714 C C . ILE A 1 95 ? -9.375 3.806 3.242 1.00 87.31 95 ILE A C 1
ATOM 716 O O . ILE A 1 95 ? -10.521 3.690 3.679 1.00 87.31 95 ILE A O 1
ATOM 720 N N . GLU A 1 96 ? -9.027 4.801 2.422 1.00 87.50 96 GLU A N 1
ATOM 721 C CA . GLU A 1 96 ? -9.932 5.893 2.046 1.00 87.50 96 GLU A CA 1
ATOM 722 C C . GLU A 1 96 ? -11.144 5.388 1.251 1.00 87.50 96 GLU A C 1
ATOM 724 O O . GLU A 1 96 ? -12.284 5.787 1.498 1.00 87.50 96 GLU A O 1
ATOM 729 N N . GLY A 1 97 ? -10.905 4.480 0.301 1.00 87.81 97 GLY A N 1
ATOM 730 C CA . GLY A 1 97 ? -11.927 3.941 -0.592 1.00 87.81 97 GLY A CA 1
ATOM 731 C C . GLY A 1 97 ? -12.683 2.723 -0.058 1.00 87.81 97 GLY A C 1
ATOM 732 O O . GLY A 1 97 ? -13.575 2.234 -0.753 1.00 87.81 97 GLY A O 1
ATOM 733 N N . LYS A 1 98 ? -12.331 2.207 1.130 1.00 82.50 98 LYS A N 1
ATOM 734 C CA . LYS A 1 98 ? -12.809 0.918 1.675 1.00 82.50 98 LYS A CA 1
ATOM 735 C C . LYS A 1 98 ? -12.687 -0.226 0.664 1.00 82.50 98 LYS A C 1
ATOM 737 O O . LYS A 1 98 ? -13.629 -0.988 0.431 1.00 82.50 98 LYS A O 1
ATOM 742 N N . LEU A 1 99 ? -11.534 -0.303 0.009 1.00 85.81 99 LEU A N 1
ATOM 743 C CA . LEU A 1 99 ? -11.262 -1.309 -1.011 1.00 85.81 99 LEU A CA 1
ATOM 744 C C . LEU A 1 99 ? -10.793 -2.615 -0.364 1.00 85.81 99 LEU A C 1
ATOM 746 O O . LEU A 1 99 ? -10.128 -2.612 0.666 1.00 85.81 99 LEU A O 1
ATOM 750 N N . GLY A 1 100 ? -11.121 -3.743 -0.994 1.00 84.88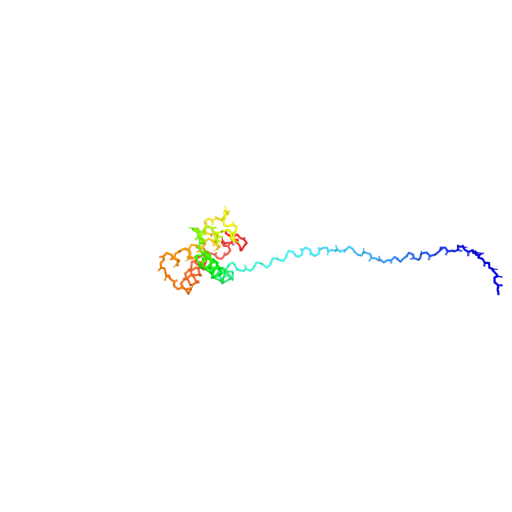 100 GLY A N 1
ATOM 751 C CA . GLY A 1 100 ? -10.658 -5.051 -0.534 1.00 84.88 100 GLY A CA 1
ATOM 752 C C . GLY A 1 100 ? -9.145 -5.237 -0.696 1.00 84.88 100 GLY A C 1
ATOM 753 O O . GLY A 1 100 ? -8.520 -4.617 -1.557 1.00 84.88 100 GLY A O 1
ATOM 754 N N . ARG A 1 101 ? -8.580 -6.163 0.085 1.00 90.19 101 ARG A N 1
ATOM 755 C CA . ARG A 1 101 ? -7.147 -6.528 0.098 1.00 90.19 101 ARG A CA 1
ATOM 756 C C . ARG A 1 101 ? -6.595 -6.849 -1.295 1.00 90.19 101 ARG A C 1
ATOM 758 O O . ARG A 1 101 ? -5.518 -6.384 -1.663 1.00 90.19 101 ARG A O 1
ATOM 765 N N . ASP A 1 102 ? -7.384 -7.540 -2.117 1.00 91.44 102 ASP A N 1
ATOM 766 C CA . ASP A 1 102 ? -7.024 -7.870 -3.501 1.00 91.44 102 ASP A CA 1
ATOM 767 C C . ASP A 1 102 ? -6.780 -6.627 -4.368 1.00 91.44 102 ASP A C 1
ATOM 769 O O . ASP A 1 102 ? -5.998 -6.674 -5.317 1.00 91.44 102 ASP A O 1
ATOM 773 N N . ALA A 1 103 ? -7.437 -5.503 -4.068 1.00 89.50 103 ALA A N 1
ATOM 774 C CA . ALA A 1 103 ? -7.242 -4.266 -4.812 1.00 89.50 103 ALA A CA 1
ATOM 775 C C . ALA A 1 103 ? -5.857 -3.664 -4.548 1.00 89.50 103 ALA A C 1
ATOM 777 O O . ALA A 1 103 ? -5.240 -3.184 -5.496 1.00 89.50 103 ALA A O 1
ATOM 778 N N . ILE A 1 104 ? -5.358 -3.728 -3.308 1.00 88.88 104 ILE A N 1
ATOM 779 C CA . ILE A 1 104 ? -4.010 -3.263 -2.941 1.00 88.88 104 ILE A CA 1
ATOM 780 C C . ILE A 1 104 ? -2.974 -4.060 -3.726 1.00 88.88 104 ILE A C 1
ATOM 782 O O . ILE A 1 104 ? -2.162 -3.487 -4.455 1.00 88.88 104 ILE A O 1
ATOM 786 N N . TYR A 1 105 ? -3.064 -5.389 -3.634 1.00 89.88 105 TYR A N 1
ATOM 787 C CA . TYR A 1 105 ? -2.108 -6.292 -4.259 1.00 89.88 105 TYR A CA 1
ATOM 788 C C . TYR A 1 105 ? -2.105 -6.144 -5.784 1.00 89.88 105 TYR A C 1
ATOM 790 O O . TYR A 1 105 ? -1.062 -5.919 -6.394 1.00 89.88 105 TYR A O 1
ATOM 798 N N . ASN A 1 106 ? -3.278 -6.221 -6.421 1.00 91.44 106 ASN A N 1
ATOM 799 C CA . ASN A 1 106 ? -3.360 -6.215 -7.880 1.00 91.44 106 ASN A CA 1
ATOM 800 C C . ASN A 1 106 ? -3.003 -4.855 -8.487 1.00 91.44 106 ASN A C 1
ATOM 802 O O . ASN A 1 106 ? -2.327 -4.815 -9.515 1.00 91.44 106 ASN A O 1
ATOM 806 N N . LYS A 1 107 ? -3.423 -3.742 -7.868 1.00 92.06 107 LYS A N 1
ATOM 807 C CA . LYS A 1 107 ? -3.076 -2.403 -8.365 1.00 92.06 107 LYS A CA 1
ATOM 808 C C . LYS A 1 107 ? -1.599 -2.099 -8.155 1.00 92.06 107 LYS A C 1
ATOM 810 O O . LYS A 1 107 ? -0.948 -1.668 -9.101 1.00 92.06 107 LYS A O 1
ATOM 815 N N . GLY A 1 108 ? -1.060 -2.377 -6.967 1.00 89.62 108 GLY A N 1
ATOM 816 C CA . GLY A 1 108 ? 0.357 -2.160 -6.683 1.00 89.62 108 GLY A CA 1
ATOM 817 C C . GLY A 1 108 ? 1.244 -2.997 -7.602 1.00 89.62 108 GLY A C 1
ATOM 818 O O . GLY A 1 108 ? 2.179 -2.471 -8.202 1.00 89.62 108 GLY A O 1
ATOM 819 N N . LYS A 1 109 ? 0.874 -4.262 -7.840 1.00 90.94 109 LYS A N 1
ATOM 820 C CA . LYS A 1 109 ? 1.590 -5.143 -8.769 1.00 90.94 109 LYS A CA 1
ATOM 821 C C . LYS A 1 109 ? 1.520 -4.648 -10.207 1.00 90.94 109 LYS A C 1
ATOM 823 O O . LYS A 1 109 ? 2.536 -4.660 -10.894 1.00 90.94 109 LYS A O 1
ATOM 828 N N . ALA A 1 110 ? 0.351 -4.200 -10.664 1.00 91.69 110 ALA A N 1
ATOM 829 C CA . ALA A 1 110 ? 0.196 -3.649 -12.008 1.00 91.69 110 ALA A CA 1
ATOM 830 C C . ALA A 1 110 ? 1.044 -2.384 -12.214 1.00 91.69 110 ALA A C 1
ATOM 832 O O . ALA A 1 110 ? 1.677 -2.250 -13.258 1.00 91.69 110 ALA A O 1
ATOM 833 N N . ILE A 1 111 ? 1.094 -1.491 -11.218 1.00 89.31 111 ILE A N 1
ATOM 834 C CA . ILE A 1 111 ? 1.936 -0.289 -11.260 1.00 89.31 111 ILE A CA 1
ATOM 835 C C . ILE A 1 111 ? 3.414 -0.691 -11.254 1.00 89.31 111 ILE A C 1
ATOM 837 O O . ILE A 1 111 ? 4.139 -0.284 -12.152 1.00 89.31 111 ILE A O 1
ATOM 841 N N . CYS A 1 112 ? 3.842 -1.546 -10.321 1.00 87.38 112 CYS A N 1
ATOM 842 C CA . CYS A 1 112 ? 5.223 -2.024 -10.196 1.00 87.38 112 CYS A CA 1
ATOM 843 C C . CYS A 1 112 ? 5.745 -2.665 -11.496 1.00 87.38 112 CYS A C 1
ATOM 845 O O . CYS A 1 112 ? 6.813 -2.308 -11.985 1.00 87.38 112 CYS A O 1
ATOM 847 N N . LEU A 1 113 ? 4.957 -3.544 -12.122 1.00 88.75 113 LEU A N 1
ATOM 848 C CA . LEU A 1 113 ? 5.312 -4.177 -13.400 1.00 88.75 113 LEU A CA 1
ATOM 849 C C . LEU A 1 113 ? 5.280 -3.214 -14.599 1.00 88.75 113 LEU A C 1
ATOM 851 O O . LEU A 1 113 ? 5.807 -3.544 -15.660 1.00 88.75 113 LEU A O 1
ATOM 855 N N . GLY A 1 114 ? 4.650 -2.045 -14.457 1.00 88.12 114 GLY A N 1
ATOM 856 C CA . GLY A 1 114 ? 4.619 -1.005 -15.484 1.00 88.12 114 GLY A CA 1
ATOM 857 C C . GLY A 1 114 ? 5.934 -0.235 -15.618 1.00 88.12 114 GLY A C 1
ATOM 858 O O . GLY A 1 114 ? 6.162 0.402 -16.647 1.00 88.12 114 GLY A O 1
ATOM 859 N N . TYR A 1 115 ? 6.806 -0.302 -14.611 1.00 83.38 115 TYR A N 1
ATOM 860 C CA . TYR A 1 115 ? 8.130 0.306 -14.671 1.00 83.38 115 TYR A CA 1
ATOM 861 C C . TYR A 1 115 ? 9.144 -0.626 -15.357 1.00 83.38 115 TYR A C 1
ATOM 863 O O . TYR A 1 115 ? 9.015 -1.851 -15.263 1.00 83.38 115 TYR A O 1
ATOM 871 N N . PRO A 1 116 ? 10.169 -0.078 -16.040 1.00 84.12 116 PRO A N 1
ATOM 872 C CA . PRO A 1 116 ? 11.217 -0.882 -16.665 1.00 84.12 116 PRO A CA 1
ATOM 873 C C . PRO A 1 116 ? 11.934 -1.802 -15.668 1.00 84.12 116 PRO A C 1
ATOM 875 O O . PRO A 1 116 ? 12.177 -1.431 -14.524 1.00 84.12 116 PRO A O 1
ATOM 878 N N . GLU A 1 117 ? 12.333 -2.996 -16.106 1.00 81.31 117 GLU A N 1
ATOM 879 C CA . GLU A 1 117 ? 13.154 -3.880 -15.273 1.00 81.31 117 GLU A CA 1
ATOM 880 C C . GLU A 1 117 ? 14.466 -3.181 -14.868 1.00 81.31 117 GLU A C 1
ATOM 882 O O . GLU A 1 117 ? 15.136 -2.555 -15.692 1.00 81.31 117 GLU A O 1
ATOM 887 N N . GLY A 1 118 ? 14.818 -3.269 -13.585 1.00 77.44 118 GLY A N 1
ATOM 888 C CA . GLY A 1 118 ? 15.989 -2.610 -13.007 1.00 77.44 118 GLY A CA 1
ATOM 889 C C . GLY A 1 118 ? 15.808 -1.121 -12.696 1.00 77.44 118 GLY A C 1
ATOM 890 O O . GLY A 1 118 ? 16.771 -0.489 -12.272 1.00 77.44 118 GLY A O 1
ATOM 891 N N . SER A 1 119 ? 14.612 -0.545 -12.878 1.00 76.69 119 SER A N 1
ATOM 892 C CA . SER A 1 119 ? 14.354 0.862 -12.526 1.00 76.69 119 SER A CA 1
ATOM 893 C C . SER A 1 119 ? 14.183 1.106 -11.029 1.00 76.69 119 SER A C 1
ATOM 895 O O . SER A 1 119 ? 14.149 2.257 -10.608 1.00 76.69 119 SER A O 1
ATOM 897 N N . PHE A 1 120 ? 14.024 0.045 -10.239 1.00 73.94 120 PHE A N 1
ATOM 898 C CA . PHE A 1 120 ? 13.898 0.132 -8.792 1.00 73.94 120 PHE A CA 1
ATOM 899 C C . PHE A 1 120 ? 15.144 -0.432 -8.128 1.00 73.94 120 PHE A C 1
ATOM 901 O O . PHE A 1 120 ? 15.629 -1.498 -8.515 1.00 73.94 120 PHE A O 1
ATOM 908 N N . ASP A 1 121 ? 15.606 0.240 -7.078 1.00 69.94 121 ASP A N 1
ATOM 909 C CA . ASP A 1 121 ? 16.445 -0.413 -6.085 1.00 69.94 121 ASP A CA 1
ATOM 910 C C . ASP A 1 121 ? 15.535 -1.310 -5.227 1.00 69.94 121 ASP A C 1
ATOM 912 O O . ASP A 1 121 ? 14.630 -0.795 -4.567 1.00 69.94 121 ASP A O 1
ATOM 916 N N . PRO A 1 122 ? 15.728 -2.641 -5.234 1.00 64.31 122 PRO A N 1
ATOM 917 C CA . PRO A 1 122 ? 14.909 -3.558 -4.446 1.00 64.31 122 PRO A CA 1
ATOM 918 C C . PRO A 1 122 ? 15.012 -3.323 -2.936 1.00 64.31 122 PRO A C 1
ATOM 920 O O . PRO A 1 122 ? 14.141 -3.773 -2.196 1.00 64.31 122 PRO A O 1
ATOM 923 N N . ASN A 1 123 ? 16.045 -2.606 -2.489 1.00 65.50 123 ASN A N 1
ATOM 924 C CA . ASN A 1 123 ? 16.250 -2.241 -1.093 1.00 65.50 123 ASN A CA 1
ATOM 925 C C . ASN A 1 123 ? 15.701 -0.854 -0.752 1.00 65.50 123 ASN A C 1
ATOM 927 O O . ASN A 1 123 ? 15.674 -0.504 0.428 1.00 65.50 123 ASN A O 1
ATOM 931 N N . ASN A 1 124 ? 15.316 -0.056 -1.754 1.00 61.69 124 ASN A N 1
ATOM 932 C CA . ASN A 1 124 ? 14.827 1.288 -1.510 1.00 61.69 124 ASN A CA 1
ATOM 933 C C . ASN A 1 124 ? 13.316 1.254 -1.303 1.00 61.69 124 ASN A C 1
ATOM 935 O O . ASN A 1 124 ? 12.544 0.793 -2.155 1.00 61.69 124 ASN A O 1
ATOM 939 N N . PHE A 1 125 ? 12.940 1.715 -0.116 1.00 56.84 125 PHE A N 1
ATOM 940 C CA . PHE A 1 125 ? 11.559 1.911 0.267 1.00 56.84 125 PHE A CA 1
ATOM 941 C C . PHE A 1 125 ? 11.032 3.170 -0.403 1.00 56.84 125 PHE A C 1
ATOM 943 O O . PHE A 1 125 ? 11.827 4.073 -0.743 1.00 56.84 125 PHE A O 1
#

Organism: NCBI:txid644221

Foldseek 3Di:
DDDDDDDDDDDDDPDPPDDPDPPPPPPPPVPPPPWQLVCLQVLLVVLVVLLVQLVVCVVVVPPCSLVVSCVVPVVPDADPPALNVLLSVLSVVCVVVVNDSVSSSVRSSVSSVPDDTPPYDSPGD

Radius of gyration: 28.91 Å; chains: 1; bounding box: 73×51×73 Å

Secondary structure (DSSP, 8-state):
-----------------------------------TTTHHHHHHHHHHHHHHHHHHHHHTT-S-HHHHHHHTTTGGGPPTT-HHHHHHHHHHHHHHHT--HHHHHHHHHHHHHHSPTT-S-TT--

Sequence (125 aa):
MMKKTYLKNLAFVTLAMACLAPLNAVSGELKTMTNSHSECGYWGDFALIMLDDYEARAEMGDTDPATGTKGMLGYDGTEEGSMGRIYYDQVLSAIEGKLGRDAIYNKGKAICLGYPEGSFDPNNF